Protein AF-A0A940NK63-F1 (afdb_monomer_lite)

InterPro domains:
  IPR035406 Protein of unknown function DUF5412 [PF17428] (5-66)

Foldseek 3Di:
DDDDDDDQPWDWDWDKDADPPVRDIDTAETDTDDDDWDWDDPDDQWIDIPNDIDRNVPHHDHCVPPPPVVPPDD

Sequence (74 aa):
MYNYSGFINYKNVRVEIVNNKTKKSKTIYYNFVEGPLNIEWIDNDTIKIENKILNVEKETYDFRNDKNTLGLII

Structure (mmCIF, N/CA/C/O backbone):
data_AF-A0A940NK63-F1
#
_entry.id   AF-A0A940NK63-F1
#
loop_
_atom_site.group_PDB
_atom_site.id
_atom_site.type_symbol
_atom_site.label_atom_id
_atom_site.label_alt_id
_atom_site.label_comp_id
_atom_site.label_asym_id
_atom_site.label_entity_id
_atom_site.label_seq_id
_atom_site.pdbx_PDB_ins_code
_atom_site.Cartn_x
_atom_site.Cartn_y
_atom_site.Cartn_z
_atom_site.occupancy
_atom_site.B_iso_or_equiv
_atom_site.auth_seq_id
_atom_site.auth_comp_id
_atom_site.auth_asym_id
_atom_site.auth_atom_id
_atom_site.pdbx_PDB_model_num
ATOM 1 N N . MET A 1 1 ? 27.891 -17.653 -23.943 1.00 44.38 1 MET A N 1
ATOM 2 C CA . MET A 1 1 ? 28.235 -16.723 -22.847 1.00 44.38 1 MET A CA 1
ATOM 3 C C . MET A 1 1 ? 27.426 -15.463 -23.098 1.00 44.38 1 MET A C 1
ATOM 5 O O . MET A 1 1 ? 27.622 -14.865 -24.147 1.00 44.38 1 MET A O 1
ATOM 9 N N . TYR A 1 2 ? 26.452 -15.139 -22.250 1.00 52.53 2 TYR A N 1
ATOM 10 C CA . TYR A 1 2 ? 25.644 -13.925 -22.412 1.00 52.53 2 TYR A CA 1
ATOM 11 C C . TYR A 1 2 ? 26.122 -12.897 -21.391 1.00 52.53 2 TYR A C 1
ATOM 13 O O . TYR A 1 2 ? 26.233 -13.223 -20.214 1.00 52.53 2 TYR A O 1
ATOM 21 N N . ASN A 1 3 ? 26.435 -11.689 -21.855 1.00 49.88 3 ASN A N 1
ATOM 22 C CA . ASN A 1 3 ? 26.749 -10.547 -21.005 1.00 49.88 3 ASN A CA 1
ATOM 23 C C . ASN A 1 3 ? 25.582 -9.566 -21.113 1.00 49.88 3 ASN A C 1
ATOM 25 O O . ASN A 1 3 ? 25.263 -9.122 -22.216 1.00 49.88 3 ASN A O 1
ATOM 29 N N . TYR A 1 4 ? 24.954 -9.241 -19.987 1.00 57.28 4 TYR A N 1
ATOM 30 C CA . TYR A 1 4 ? 24.020 -8.127 -19.899 1.00 57.28 4 TYR A CA 1
ATOM 31 C C . TYR A 1 4 ? 24.796 -6.879 -19.470 1.00 57.28 4 TYR A C 1
ATOM 33 O O . TYR A 1 4 ? 25.453 -6.876 -18.431 1.00 57.28 4 TYR A O 1
ATOM 41 N N . SER A 1 5 ? 24.740 -5.820 -20.275 1.00 61.84 5 SER A N 1
ATOM 42 C CA . SER A 1 5 ? 25.184 -4.482 -19.883 1.00 61.84 5 SER A CA 1
ATOM 43 C C . SER A 1 5 ? 24.021 -3.522 -20.101 1.00 61.84 5 SER A C 1
ATOM 45 O O . SER A 1 5 ? 23.791 -3.058 -21.218 1.00 61.84 5 SER A O 1
ATOM 47 N N . GLY A 1 6 ? 23.256 -3.260 -19.047 1.00 55.09 6 GLY A N 1
ATOM 48 C CA . GLY A 1 6 ? 22.139 -2.327 -19.080 1.00 55.09 6 GLY A CA 1
ATOM 49 C C . GLY A 1 6 ? 22.035 -1.554 -17.774 1.00 55.09 6 GLY A C 1
ATOM 50 O O . GLY A 1 6 ? 22.386 -2.053 -16.707 1.00 55.09 6 GLY A O 1
ATOM 51 N N . PHE A 1 7 ? 21.576 -0.311 -17.876 1.00 56.62 7 PHE A N 1
ATOM 52 C CA . PHE A 1 7 ? 21.220 0.520 -16.734 1.00 56.62 7 PHE A CA 1
ATOM 53 C C . PHE A 1 7 ? 19.700 0.447 -16.598 1.00 56.62 7 PHE A C 1
ATOM 55 O O . PHE A 1 7 ? 18.989 1.028 -17.418 1.00 56.62 7 PHE A O 1
ATOM 62 N N . ILE A 1 8 ? 19.191 -0.300 -15.616 1.00 61.25 8 ILE A N 1
ATOM 63 C CA . ILE A 1 8 ? 17.744 -0.409 -15.412 1.00 61.25 8 ILE A CA 1
ATOM 64 C C . ILE A 1 8 ? 17.310 0.650 -14.399 1.00 61.25 8 ILE A C 1
ATOM 66 O O . ILE A 1 8 ? 17.748 0.649 -13.249 1.00 61.25 8 ILE A O 1
ATOM 70 N N . ASN A 1 9 ? 16.480 1.598 -14.836 1.00 66.38 9 ASN A N 1
ATOM 71 C CA . ASN A 1 9 ? 16.011 2.718 -14.019 1.00 66.38 9 ASN A CA 1
ATOM 72 C C . ASN A 1 9 ? 14.726 2.342 -13.265 1.00 66.38 9 ASN A C 1
ATOM 74 O O . ASN A 1 9 ? 13.646 2.859 -13.556 1.00 66.38 9 ASN A O 1
ATOM 78 N N . TYR A 1 10 ? 14.840 1.416 -12.312 1.00 70.56 10 TYR A N 1
ATOM 79 C CA . TYR A 1 10 ? 13.727 1.064 -11.435 1.00 70.56 10 TYR A CA 1
ATOM 80 C C . TYR A 1 10 ? 13.512 2.137 -10.373 1.00 70.56 10 TYR A C 1
ATOM 82 O O . TYR A 1 10 ? 14.444 2.552 -9.680 1.00 70.56 10 TYR A O 1
ATOM 90 N N . LYS A 1 11 ? 12.254 2.538 -10.179 1.00 81.50 11 LYS A N 1
ATOM 91 C CA . LYS A 1 11 ? 11.859 3.365 -9.038 1.00 81.50 11 LYS A CA 1
ATOM 92 C C . LYS A 1 11 ? 11.204 2.493 -7.987 1.00 81.50 11 LYS A C 1
ATOM 94 O O . LYS A 1 11 ? 10.300 1.714 -8.273 1.00 81.50 11 LYS A O 1
ATOM 99 N N . ASN A 1 12 ? 11.665 2.653 -6.757 1.00 86.56 12 ASN A N 1
ATOM 100 C CA . ASN A 1 12 ? 11.007 2.101 -5.590 1.00 86.56 12 ASN A CA 1
ATOM 101 C C . ASN A 1 12 ? 9.749 2.931 -5.300 1.00 86.56 12 ASN A C 1
ATOM 103 O O . ASN A 1 12 ? 9.844 4.150 -5.145 1.00 86.56 12 ASN A O 1
ATOM 107 N N . VAL A 1 13 ? 8.584 2.286 -5.264 1.00 90.50 13 VAL A N 1
ATOM 108 C CA . VAL A 1 13 ? 7.306 2.960 -5.033 1.00 90.50 13 VAL A CA 1
ATOM 109 C C . VAL A 1 13 ? 6.559 2.311 -3.878 1.00 90.50 13 VAL A C 1
ATOM 111 O O . VAL A 1 13 ? 6.390 1.091 -3.819 1.00 90.50 13 VAL A O 1
ATOM 114 N N . ARG A 1 14 ? 6.064 3.170 -2.983 1.00 93.81 14 ARG A N 1
ATOM 115 C CA . ARG A 1 14 ? 5.179 2.833 -1.871 1.00 93.81 14 ARG A CA 1
ATOM 116 C C . ARG A 1 14 ? 3.864 3.593 -2.027 1.00 93.81 14 ARG A C 1
ATOM 118 O O . ARG A 1 14 ? 3.884 4.813 -2.165 1.00 93.81 14 ARG A O 1
ATOM 125 N N . VAL A 1 15 ? 2.739 2.885 -1.939 1.00 93.31 15 VAL A N 1
ATOM 126 C CA . VAL A 1 15 ? 1.397 3.489 -1.891 1.00 93.31 15 VAL A CA 1
ATOM 127 C C . VAL A 1 15 ? 0.815 3.322 -0.495 1.00 93.31 15 VAL A C 1
ATOM 129 O O . VAL A 1 15 ? 0.823 2.230 0.083 1.00 93.31 15 VAL A O 1
ATOM 132 N N . GLU A 1 16 ? 0.305 4.423 0.041 1.00 95.31 16 GLU A N 1
ATOM 133 C CA . GLU A 1 16 ? -0.299 4.505 1.363 1.00 95.31 16 GLU A CA 1
ATOM 134 C C . GLU A 1 16 ? -1.751 4.972 1.254 1.00 95.31 16 GLU A C 1
ATOM 136 O O . GLU A 1 16 ? -2.052 5.954 0.579 1.00 95.31 16 GLU A O 1
ATOM 141 N N . ILE A 1 17 ? -2.648 4.264 1.938 1.00 93.31 17 ILE A N 1
ATOM 142 C CA . ILE A 1 17 ? -4.036 4.685 2.130 1.00 93.31 17 ILE A CA 1
ATOM 143 C C . ILE A 1 17 ? -4.117 5.427 3.458 1.00 93.31 17 ILE A C 1
ATOM 145 O O . ILE A 1 17 ? -3.641 4.931 4.482 1.00 93.31 17 ILE A O 1
ATOM 149 N N . VAL A 1 18 ? -4.758 6.595 3.447 1.00 92.31 18 VAL A N 1
ATOM 150 C CA . VAL A 1 18 ? -5.018 7.409 4.637 1.00 92.31 18 VAL A CA 1
ATOM 151 C C . VAL A 1 18 ? -6.516 7.424 4.914 1.00 92.31 18 VAL A C 1
ATOM 153 O O . VAL A 1 18 ? -7.320 7.817 4.070 1.00 92.31 18 VAL A O 1
ATOM 156 N N . ASN A 1 19 ? -6.911 7.035 6.1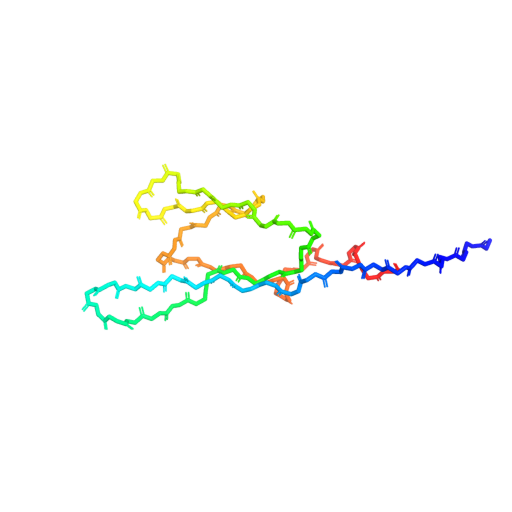24 1.00 87.19 19 ASN A N 1
ATOM 157 C CA . ASN A 1 19 ? -8.286 7.178 6.574 1.00 87.19 19 ASN A CA 1
ATOM 158 C C . ASN A 1 19 ? -8.526 8.625 7.026 1.00 87.19 19 ASN A C 1
ATOM 160 O O . ASN A 1 19 ? -8.021 9.068 8.059 1.00 87.19 19 ASN A O 1
ATOM 164 N N . ASN A 1 20 ? -9.348 9.363 6.280 1.00 87.25 20 ASN A N 1
ATOM 165 C CA . ASN A 1 20 ? -9.584 10.786 6.533 1.00 87.25 20 ASN A CA 1
ATOM 166 C C . ASN A 1 20 ? -10.248 11.095 7.885 1.00 87.25 20 ASN A C 1
ATOM 168 O O . ASN A 1 20 ? -10.059 12.204 8.396 1.00 87.25 20 ASN A O 1
ATOM 172 N N . LYS A 1 21 ? -10.988 10.137 8.466 1.00 90.12 21 LYS A N 1
ATOM 173 C CA . LYS A 1 21 ? -11.671 10.289 9.761 1.00 90.12 21 LYS A CA 1
ATOM 174 C C . LYS A 1 21 ? -10.723 10.035 10.928 1.00 90.12 21 LYS A C 1
ATOM 176 O O . LYS A 1 21 ? -10.669 10.834 11.852 1.00 90.12 21 LYS A O 1
ATOM 181 N N . THR A 1 22 ? -9.971 8.935 10.886 1.00 92.19 22 THR A N 1
ATOM 182 C CA . THR A 1 22 ? -9.098 8.523 12.001 1.00 92.19 22 THR A CA 1
ATOM 183 C C . THR A 1 22 ? -7.675 9.064 11.896 1.00 92.19 22 THR A C 1
ATOM 185 O O . THR A 1 22 ? -6.915 8.934 12.850 1.00 92.19 22 THR A O 1
ATOM 188 N N . LYS A 1 23 ? -7.302 9.630 10.738 1.00 92.50 23 LYS A N 1
ATOM 189 C CA . LYS A 1 23 ? -5.938 10.057 10.371 1.00 92.50 23 LYS A CA 1
ATOM 190 C C . LYS A 1 23 ? -4.895 8.936 10.383 1.00 92.50 23 LYS A C 1
ATOM 192 O O . LYS A 1 23 ? -3.708 9.205 10.240 1.00 92.50 23 LYS A O 1
ATOM 197 N N . LYS A 1 24 ? -5.325 7.680 10.520 1.00 89.62 24 LYS A N 1
ATOM 198 C CA . LYS A 1 24 ? -4.444 6.516 10.427 1.00 89.62 24 LYS A CA 1
ATOM 199 C C . LYS A 1 24 ? -4.114 6.230 8.971 1.00 89.62 24 LYS A C 1
ATOM 201 O O . LYS A 1 24 ? -4.970 6.393 8.099 1.00 89.62 24 LYS A O 1
ATOM 206 N N . SER A 1 25 ? -2.903 5.752 8.738 1.00 92.94 25 SER A N 1
ATOM 207 C CA . SER A 1 25 ? -2.435 5.357 7.422 1.00 92.94 25 SER A CA 1
ATOM 208 C C . SER A 1 25 ? -1.910 3.923 7.421 1.00 92.94 25 SER A C 1
ATOM 210 O O . SER A 1 25 ? -1.554 3.371 8.465 1.00 92.94 25 SER A O 1
ATOM 212 N N . LYS A 1 26 ? -1.923 3.293 6.246 1.00 92.94 26 LYS A N 1
ATOM 213 C CA . LYS A 1 26 ? -1.440 1.926 6.032 1.00 92.94 26 LYS A CA 1
ATOM 214 C C . LYS A 1 26 ? -0.801 1.836 4.653 1.00 92.94 26 LYS A C 1
ATOM 216 O O . LYS A 1 26 ? -1.401 2.238 3.657 1.00 92.94 26 LYS A O 1
ATOM 221 N N . THR A 1 27 ? 0.395 1.260 4.586 1.00 95.31 27 THR A N 1
ATOM 222 C CA . THR A 1 27 ? 0.999 0.860 3.311 1.00 95.31 27 THR A CA 1
ATOM 223 C C . THR A 1 27 ? 0.211 -0.292 2.718 1.00 95.31 27 THR A C 1
ATOM 225 O O . THR A 1 27 ? 0.090 -1.335 3.358 1.00 95.31 27 THR A O 1
ATOM 228 N N . ILE A 1 28 ? -0.283 -0.121 1.498 1.00 95.75 28 ILE A N 1
ATOM 229 C CA . ILE A 1 28 ? -1.026 -1.167 0.787 1.00 95.75 28 ILE A CA 1
ATOM 230 C C . ILE A 1 28 ? -0.230 -1.776 -0.365 1.00 95.75 28 ILE A C 1
ATOM 232 O O . ILE A 1 28 ? -0.516 -2.897 -0.765 1.00 95.75 28 ILE A O 1
ATOM 236 N N . TYR A 1 29 ? 0.788 -1.080 -0.871 1.00 95.94 29 TYR A N 1
ATOM 237 C CA . TYR A 1 29 ? 1.587 -1.544 -2.001 1.00 95.94 29 TYR A CA 1
ATOM 238 C C . TYR A 1 29 ? 3.035 -1.091 -1.869 1.00 95.94 29 TYR A C 1
ATOM 240 O O . TYR A 1 29 ? 3.302 0.075 -1.561 1.00 95.94 29 TYR A O 1
ATOM 248 N N . TYR A 1 30 ? 3.954 -2.010 -2.137 1.00 94.12 30 TYR A N 1
ATOM 249 C CA . TYR A 1 30 ? 5.379 -1.762 -2.234 1.00 94.12 30 TYR A CA 1
ATOM 250 C C . TYR A 1 30 ? 5.955 -2.612 -3.376 1.00 94.12 30 TYR A C 1
ATOM 252 O O . TYR A 1 30 ? 5.934 -3.842 -3.309 1.00 94.12 30 TYR A O 1
ATOM 260 N N . ASN A 1 31 ? 6.456 -1.958 -4.430 1.00 92.19 31 ASN A N 1
ATOM 261 C CA . ASN A 1 31 ? 7.122 -2.616 -5.554 1.00 92.19 31 ASN A CA 1
ATOM 262 C C . ASN A 1 31 ? 8.189 -1.728 -6.219 1.00 92.19 31 ASN A C 1
ATOM 264 O O . ASN A 1 31 ? 8.222 -0.512 -6.011 1.00 92.19 31 ASN A O 1
ATOM 268 N N . PHE A 1 32 ? 9.019 -2.339 -7.064 1.00 88.19 32 PHE A N 1
ATOM 269 C CA . PHE A 1 32 ? 9.762 -1.632 -8.102 1.00 88.19 32 PHE A CA 1
ATOM 270 C C . PHE A 1 32 ? 8.891 -1.489 -9.349 1.00 88.19 32 PHE A C 1
ATOM 272 O O . PHE A 1 32 ? 8.248 -2.449 -9.769 1.00 88.19 32 PHE A O 1
ATOM 279 N N . VAL A 1 33 ? 8.867 -0.295 -9.936 1.00 84.12 33 VAL A N 1
ATOM 280 C CA . VAL A 1 33 ? 8.154 -0.032 -11.193 1.00 84.12 33 VAL A CA 1
ATOM 281 C C . VAL A 1 33 ? 9.048 0.706 -12.179 1.00 84.12 33 VAL A C 1
ATOM 283 O O . VAL A 1 33 ? 9.911 1.503 -11.792 1.00 84.12 33 VAL A O 1
ATOM 286 N N . GLU A 1 34 ? 8.830 0.436 -13.460 1.00 79.88 34 GLU A N 1
ATOM 287 C CA . GLU A 1 34 ? 9.428 1.176 -14.564 1.00 79.88 34 GLU A CA 1
ATOM 288 C C . GLU A 1 34 ? 8.433 2.249 -15.020 1.00 79.88 34 GLU A C 1
ATOM 290 O O . GLU A 1 34 ? 7.391 1.946 -15.592 1.00 79.88 34 GLU A O 1
ATOM 295 N N . GLY A 1 35 ? 8.736 3.522 -14.754 1.00 81.38 35 GLY A N 1
ATOM 296 C CA . GLY A 1 35 ? 7.897 4.637 -15.205 1.00 81.38 35 GLY A CA 1
ATOM 297 C C . GLY A 1 35 ? 6.766 5.036 -14.239 1.00 81.38 35 GLY A C 1
ATOM 298 O O . GLY A 1 35 ? 6.922 4.898 -13.022 1.00 81.38 35 GLY A O 1
ATOM 299 N N . PRO A 1 36 ? 5.692 5.675 -14.746 1.00 85.06 36 PRO A N 1
ATOM 300 C CA . PRO A 1 36 ? 4.571 6.126 -13.926 1.00 85.06 36 PRO A C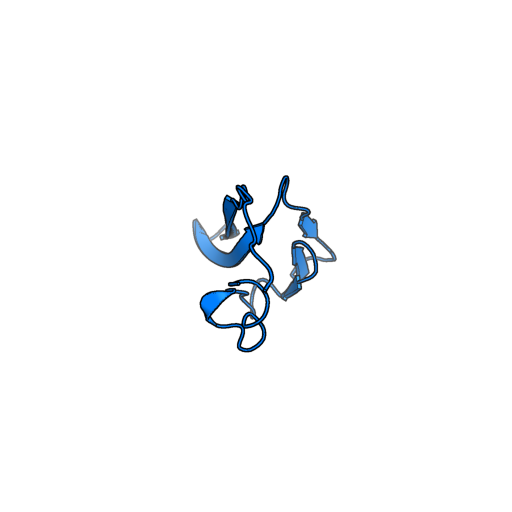A 1
ATOM 301 C C . PRO A 1 36 ? 3.739 4.942 -13.420 1.00 85.06 36 PRO A C 1
ATOM 303 O O . PRO A 1 36 ? 3.552 3.965 -14.134 1.00 85.06 36 PRO A O 1
ATOM 306 N N . LEU A 1 37 ? 3.224 5.062 -12.195 1.00 87.94 37 LEU A N 1
ATOM 307 C CA . LEU A 1 37 ? 2.384 4.043 -11.571 1.00 87.94 37 LEU A CA 1
ATOM 308 C C . LEU A 1 37 ? 0.917 4.223 -11.993 1.00 87.94 37 LEU A C 1
ATOM 310 O O . LEU A 1 37 ? 0.342 5.292 -11.780 1.00 87.94 37 LEU A O 1
ATOM 314 N N . ASN A 1 38 ? 0.305 3.172 -12.525 1.00 92.38 38 ASN A N 1
ATOM 315 C CA . ASN A 1 38 ? -1.115 3.113 -12.849 1.00 92.38 38 ASN A CA 1
ATOM 316 C C . ASN A 1 38 ? -1.918 2.690 -11.616 1.00 92.38 38 ASN A C 1
ATOM 318 O O . ASN A 1 38 ? -1.708 1.606 -11.064 1.00 92.38 38 ASN A O 1
ATOM 322 N N . ILE A 1 39 ? -2.844 3.550 -11.190 1.00 94.94 39 ILE A N 1
ATOM 323 C CA . ILE A 1 39 ? -3.692 3.336 -10.015 1.00 94.94 39 ILE A CA 1
ATOM 324 C C . ILE A 1 39 ? -5.141 3.652 -10.384 1.00 94.94 39 ILE A C 1
ATOM 326 O O . ILE A 1 39 ? -5.430 4.756 -10.844 1.00 94.94 39 ILE A O 1
ATOM 330 N N . GLU A 1 40 ? -6.051 2.715 -10.131 1.00 96.69 40 GLU A N 1
ATOM 331 C CA . GLU A 1 40 ? -7.491 2.902 -10.323 1.00 96.69 40 GLU A CA 1
ATOM 332 C C . GLU A 1 40 ? -8.293 2.313 -9.156 1.00 96.69 40 GLU A C 1
ATOM 334 O O . GLU A 1 40 ? -7.986 1.232 -8.654 1.00 96.69 40 GLU A O 1
ATOM 339 N N . TRP A 1 41 ? -9.331 3.025 -8.711 1.00 96.50 41 TRP A N 1
ATOM 340 C CA . TRP A 1 41 ? -10.325 2.466 -7.794 1.00 96.50 41 TRP A CA 1
ATOM 341 C C . TRP A 1 41 ? -11.342 1.664 -8.598 1.00 96.50 41 TRP A C 1
ATOM 343 O O . TRP A 1 41 ? -11.922 2.189 -9.548 1.00 96.50 41 TRP A O 1
ATOM 353 N N . ILE A 1 42 ? -11.548 0.405 -8.217 1.00 97.69 42 ILE A N 1
ATOM 354 C CA . ILE A 1 42 ? -12.572 -0.459 -8.818 1.00 97.69 42 ILE A CA 1
ATOM 355 C C . ILE A 1 42 ? -13.915 -0.206 -8.126 1.00 97.69 42 ILE A C 1
ATOM 357 O O . ILE A 1 42 ? -14.944 -0.077 -8.786 1.00 97.69 42 ILE A O 1
ATOM 361 N N . ASP A 1 43 ? -13.889 -0.097 -6.799 1.00 97.06 43 ASP A N 1
ATOM 362 C CA . ASP A 1 43 ? -15.039 0.211 -5.953 1.00 97.06 43 ASP A CA 1
ATOM 363 C C . ASP A 1 43 ? -14.580 0.910 -4.653 1.00 97.06 43 ASP A C 1
ATOM 365 O O . ASP A 1 43 ? -13.516 1.528 -4.614 1.00 97.06 43 ASP A O 1
ATOM 369 N N . ASN A 1 44 ? -15.401 0.876 -3.599 1.00 94.50 44 ASN A N 1
ATOM 370 C CA . ASN A 1 44 ? -15.156 1.613 -2.357 1.00 94.50 44 ASN A CA 1
ATOM 371 C C . ASN A 1 44 ? -13.991 1.072 -1.516 1.00 94.50 44 ASN A C 1
ATOM 373 O O . ASN A 1 44 ? -13.428 1.830 -0.724 1.00 94.50 44 ASN A O 1
ATOM 377 N N . ASP A 1 45 ? -13.668 -0.216 -1.623 1.00 95.62 45 ASP A N 1
ATOM 378 C CA . ASP A 1 45 ? -12.632 -0.862 -0.813 1.00 95.62 45 ASP A CA 1
ATOM 379 C C . ASP A 1 45 ? -11.606 -1.633 -1.651 1.00 95.62 45 ASP A C 1
ATOM 381 O O . ASP A 1 45 ? -10.616 -2.123 -1.106 1.00 95.62 45 ASP A O 1
ATOM 385 N N . THR A 1 46 ? -11.777 -1.670 -2.970 1.00 97.25 46 THR A N 1
ATOM 386 C CA . THR A 1 46 ? -10.897 -2.372 -3.897 1.00 97.25 46 THR A CA 1
ATOM 387 C C . THR A 1 46 ? -10.180 -1.397 -4.823 1.00 97.25 46 THR A C 1
ATOM 389 O O . THR A 1 46 ? -10.789 -0.646 -5.591 1.00 97.25 46 THR A O 1
ATOM 392 N N . ILE A 1 47 ? -8.850 -1.447 -4.786 1.00 96.94 47 ILE A N 1
ATOM 393 C CA . ILE A 1 47 ? -7.962 -0.657 -5.636 1.00 96.94 47 ILE A CA 1
ATOM 394 C C . ILE A 1 47 ? -7.136 -1.585 -6.515 1.00 96.94 47 ILE A C 1
ATOM 396 O O . ILE A 1 47 ? -6.709 -2.658 -6.089 1.00 96.94 47 ILE A O 1
ATOM 400 N N . LYS A 1 48 ? -6.865 -1.157 -7.740 1.00 96.69 48 LYS A N 1
ATOM 401 C CA . LYS A 1 48 ? -5.905 -1.808 -8.616 1.00 96.69 48 LYS A CA 1
ATOM 402 C C . LYS A 1 48 ? -4.689 -0.915 -8.794 1.00 96.69 48 LYS A C 1
ATOM 404 O O . LYS A 1 48 ? -4.807 0.251 -9.162 1.00 96.69 48 LYS A O 1
ATOM 409 N N . ILE A 1 49 ? -3.524 -1.485 -8.515 1.00 95.38 49 ILE A N 1
ATOM 410 C CA . ILE A 1 49 ? -2.215 -0.861 -8.688 1.00 95.38 49 ILE A CA 1
ATOM 411 C C . ILE A 1 49 ? -1.422 -1.771 -9.626 1.00 95.38 49 ILE A C 1
ATOM 413 O O . ILE A 1 49 ? -1.095 -2.903 -9.265 1.00 95.38 49 ILE A O 1
ATOM 417 N N . GLU A 1 50 ? -1.154 -1.299 -10.844 1.00 91.50 50 GLU A N 1
ATOM 418 C CA . GLU A 1 50 ? -0.628 -2.113 -11.950 1.00 91.50 50 GLU A CA 1
ATOM 419 C C . GLU A 1 50 ? -1.465 -3.386 -12.197 1.00 91.50 50 GLU A C 1
ATOM 421 O O . GLU A 1 50 ? -2.618 -3.328 -12.629 1.00 91.50 50 GLU A O 1
ATOM 426 N N . ASN A 1 51 ? -0.890 -4.557 -11.915 1.00 91.00 51 ASN A N 1
ATOM 427 C CA . ASN A 1 51 ? -1.518 -5.866 -12.059 1.00 91.00 51 ASN A CA 1
ATOM 428 C C . ASN A 1 51 ? -2.014 -6.45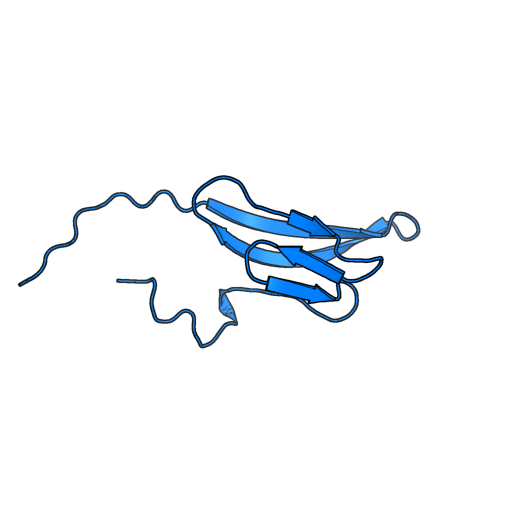0 -10.725 1.00 91.00 51 ASN A C 1
ATOM 430 O O . ASN A 1 51 ? -2.432 -7.607 -10.687 1.00 91.00 51 ASN A O 1
ATOM 434 N N . LYS A 1 52 ? -1.952 -5.686 -9.629 1.00 94.38 52 LYS A N 1
ATOM 435 C CA . LYS A 1 52 ? -2.406 -6.116 -8.304 1.00 94.38 52 LYS A CA 1
ATOM 436 C C . LYS A 1 52 ? -3.756 -5.482 -8.000 1.00 94.38 52 LYS A C 1
ATOM 438 O O . LYS A 1 52 ? -3.857 -4.263 -7.930 1.00 94.38 52 LYS A O 1
ATOM 443 N N . ILE A 1 53 ? -4.773 -6.314 -7.805 1.00 97.06 53 ILE A N 1
ATOM 444 C CA . ILE A 1 53 ? -6.080 -5.916 -7.272 1.00 97.06 53 ILE A CA 1
ATOM 445 C C . ILE A 1 53 ? -6.051 -6.215 -5.775 1.00 97.06 53 ILE A C 1
ATOM 447 O O . ILE A 1 53 ? -5.738 -7.342 -5.399 1.00 97.06 53 ILE A O 1
ATOM 451 N N . LEU A 1 54 ? -6.305 -5.208 -4.943 1.00 96.94 54 LEU A N 1
ATOM 452 C CA . LEU A 1 54 ? -6.149 -5.277 -3.493 1.00 96.94 54 LEU A CA 1
ATOM 453 C C . LEU A 1 54 ? -7.381 -4.708 -2.797 1.00 96.94 54 LEU A C 1
ATOM 455 O O . LEU A 1 54 ? -7.772 -3.568 -3.055 1.00 96.94 54 LEU A O 1
ATOM 459 N N . ASN A 1 55 ? -7.927 -5.459 -1.845 1.00 96.75 55 ASN A N 1
ATOM 460 C CA . ASN A 1 55 ? -8.858 -4.919 -0.866 1.00 96.75 55 ASN A CA 1
ATOM 461 C C . ASN A 1 55 ? -8.079 -4.117 0.195 1.00 96.75 55 ASN A C 1
ATOM 463 O O . ASN A 1 55 ? -7.305 -4.680 0.971 1.00 96.75 55 ASN A O 1
ATOM 467 N N . VAL A 1 56 ? -8.268 -2.797 0.252 1.00 93.88 56 VAL A N 1
ATOM 468 C CA . VAL A 1 56 ? -7.426 -1.880 1.048 1.00 93.88 56 VAL A CA 1
ATOM 469 C C . VAL A 1 56 ? -7.540 -2.100 2.558 1.00 93.88 56 VAL A C 1
ATOM 471 O O . VAL A 1 56 ? -6.608 -1.789 3.312 1.00 93.88 56 VAL A O 1
ATOM 474 N N . GLU A 1 57 ? -8.652 -2.675 3.018 1.00 91.94 57 GLU A N 1
ATOM 475 C CA . GLU A 1 57 ? -8.856 -3.000 4.427 1.00 91.94 57 GLU A CA 1
ATOM 476 C C . GLU A 1 57 ? -8.045 -4.238 4.828 1.00 91.94 57 GLU A C 1
ATOM 478 O O . GLU A 1 57 ? -7.356 -4.237 5.855 1.00 91.94 57 GLU A O 1
ATOM 483 N N . LYS A 1 58 ? -8.063 -5.276 3.986 1.00 94.75 58 LYS A N 1
ATOM 484 C CA . LYS A 1 58 ? -7.595 -6.625 4.340 1.00 94.75 58 LYS A CA 1
ATOM 485 C C . LYS A 1 58 ? -6.203 -6.950 3.819 1.00 94.75 58 LYS A C 1
ATOM 487 O O . LYS A 1 58 ? -5.459 -7.667 4.480 1.00 94.75 58 LYS A O 1
ATOM 492 N N . GLU A 1 59 ? -5.828 -6.399 2.675 1.00 96.06 59 GLU A N 1
ATOM 493 C CA . GLU A 1 59 ? -4.680 -6.869 1.906 1.00 96.06 59 GLU A CA 1
ATOM 494 C C . GLU A 1 59 ? -3.567 -5.824 1.839 1.00 96.06 59 GLU A C 1
ATOM 496 O O . GLU A 1 59 ? -3.770 -4.625 2.061 1.00 96.06 59 GLU A O 1
ATOM 501 N N . THR A 1 60 ? -2.357 -6.312 1.582 1.00 95.69 60 THR A N 1
ATOM 502 C CA . THR A 1 60 ? -1.188 -5.519 1.213 1.00 95.69 60 THR A CA 1
ATOM 503 C C . THR A 1 60 ? -0.359 -6.315 0.217 1.00 95.69 60 THR A C 1
ATOM 505 O O . THR A 1 60 ? -0.301 -7.543 0.277 1.00 95.69 60 THR A O 1
ATOM 508 N N . TYR A 1 61 ? 0.315 -5.615 -0.685 1.00 95.00 61 TYR A N 1
ATOM 509 C CA . TYR A 1 61 ? 1.319 -6.204 -1.553 1.00 95.00 61 TYR A CA 1
ATOM 510 C C . TYR A 1 61 ? 2.695 -5.640 -1.220 1.00 95.00 61 TYR A C 1
ATOM 512 O O . TYR A 1 61 ? 2.889 -4.427 -1.173 1.00 95.00 61 TYR A O 1
ATOM 520 N N . ASP A 1 62 ? 3.658 -6.530 -1.012 1.00 94.12 62 ASP A N 1
ATOM 521 C CA . ASP A 1 62 ? 5.063 -6.191 -0.842 1.00 94.12 62 ASP A CA 1
ATOM 522 C C . ASP A 1 62 ? 5.879 -7.198 -1.641 1.00 94.12 62 ASP A C 1
ATOM 524 O O . ASP A 1 62 ? 5.871 -8.391 -1.326 1.00 94.12 62 ASP A O 1
ATOM 528 N N . PHE A 1 63 ? 6.560 -6.724 -2.684 1.00 89.06 63 PHE A N 1
ATOM 529 C CA . PHE A 1 63 ? 7.317 -7.583 -3.596 1.00 89.06 63 PHE A CA 1
ATOM 530 C C . PHE A 1 63 ? 8.353 -8.454 -2.866 1.00 89.06 63 PHE A C 1
ATOM 532 O O . PHE A 1 63 ? 8.647 -9.556 -3.314 1.00 89.06 63 PHE A O 1
ATOM 539 N N . ARG A 1 64 ? 8.857 -8.012 -1.703 1.00 87.00 64 ARG A N 1
ATOM 540 C CA . ARG A 1 64 ? 9.833 -8.758 -0.889 1.00 87.00 64 ARG A CA 1
ATOM 541 C C . ARG A 1 64 ? 9.249 -10.033 -0.281 1.00 87.00 64 ARG A C 1
ATOM 543 O O . ARG A 1 64 ? 9.996 -10.942 0.064 1.00 87.00 64 ARG A O 1
ATOM 550 N N . ASN A 1 65 ? 7.925 -10.087 -0.139 1.00 89.00 65 ASN A N 1
ATOM 551 C CA . ASN A 1 65 ? 7.193 -11.238 0.385 1.00 89.00 65 ASN A CA 1
ATOM 552 C C . ASN A 1 65 ? 6.601 -12.111 -0.734 1.00 89.00 65 ASN A C 1
ATOM 554 O O . ASN A 1 65 ? 6.104 -13.206 -0.458 1.00 89.00 65 ASN A O 1
ATOM 558 N N . ASP A 1 66 ? 6.634 -11.644 -1.985 1.00 82.31 66 ASP A N 1
ATOM 559 C CA . ASP A 1 66 ? 6.138 -12.397 -3.130 1.00 82.31 66 ASP A CA 1
ATOM 560 C C . ASP A 1 66 ? 7.176 -13.454 -3.531 1.00 82.31 66 ASP A C 1
ATOM 562 O O . ASP A 1 66 ? 8.201 -13.154 -4.144 1.00 82.31 66 ASP A O 1
ATOM 566 N N . LYS A 1 67 ? 6.900 -14.718 -3.183 1.00 70.62 67 LYS A N 1
ATOM 567 C CA . LYS A 1 67 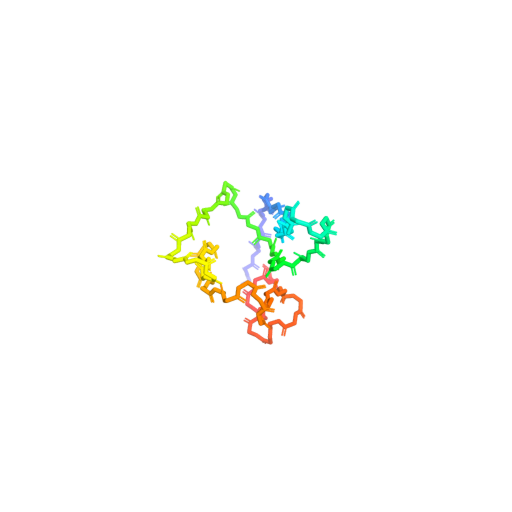? 7.780 -15.868 -3.458 1.00 70.62 67 LYS A CA 1
ATOM 568 C C . LYS A 1 67 ? 8.026 -16.106 -4.956 1.00 70.62 67 LYS A C 1
ATOM 570 O O . LYS A 1 67 ? 8.931 -16.863 -5.293 1.00 70.62 67 LYS A O 1
ATOM 575 N N . ASN A 1 68 ? 7.264 -15.456 -5.840 1.00 64.69 68 ASN A N 1
ATOM 576 C CA . ASN A 1 68 ? 7.415 -15.551 -7.290 1.00 64.69 68 ASN A CA 1
ATOM 577 C C . ASN A 1 68 ? 8.270 -14.421 -7.902 1.00 64.69 68 ASN A C 1
ATOM 579 O O . ASN A 1 68 ? 8.455 -14.401 -9.116 1.00 64.69 68 ASN A O 1
ATOM 583 N N . THR A 1 69 ? 8.844 -13.505 -7.108 1.00 56.03 69 THR A N 1
ATOM 584 C CA . THR A 1 69 ? 9.731 -12.429 -7.619 1.00 56.03 69 THR A CA 1
ATOM 585 C C . THR A 1 69 ? 11.146 -12.886 -8.006 1.00 56.03 69 THR A C 1
ATOM 587 O O . THR A 1 69 ? 11.959 -12.075 -8.446 1.00 56.03 69 THR A O 1
ATOM 590 N N . LEU A 1 70 ? 11.432 -14.193 -7.949 1.00 48.16 70 LEU A N 1
ATOM 591 C CA . LEU A 1 70 ? 12.724 -14.814 -8.293 1.00 48.16 70 LEU A CA 1
ATOM 592 C C . LEU A 1 70 ? 13.173 -14.657 -9.767 1.00 48.16 70 LEU A C 1
ATOM 594 O O . LEU A 1 70 ? 14.225 -15.171 -10.128 1.00 48.16 70 LEU A O 1
ATOM 598 N N . GLY A 1 71 ? 12.413 -13.971 -10.625 1.00 46.75 71 GLY A N 1
ATOM 599 C CA . GLY A 1 71 ? 12.703 -13.856 -12.062 1.00 46.75 71 GLY A CA 1
ATOM 600 C C . GLY A 1 71 ? 13.301 -12.531 -12.548 1.00 46.75 71 GLY A C 1
ATOM 601 O O . GLY A 1 71 ? 13.610 -12.437 -13.730 1.00 46.75 71 GLY A O 1
ATOM 602 N N . LEU A 1 72 ? 13.439 -11.506 -11.698 1.00 45.59 72 LEU A N 1
ATOM 603 C CA . LEU A 1 72 ? 13.836 -10.148 -12.131 1.00 45.59 72 LEU A CA 1
ATOM 604 C C . LEU A 1 72 ? 15.138 -9.628 -11.506 1.00 45.59 72 LEU A C 1
ATOM 606 O O . LEU A 1 72 ? 15.469 -8.454 -11.649 1.00 45.59 72 LEU A O 1
ATOM 610 N N . ILE A 1 73 ? 15.900 -10.505 -10.852 1.00 46.19 73 ILE A N 1
ATOM 611 C CA . ILE A 1 73 ? 17.277 -10.222 -10.437 1.00 46.19 73 ILE A CA 1
ATOM 612 C C . ILE A 1 73 ? 18.195 -11.194 -11.186 1.00 46.19 73 ILE A C 1
ATOM 614 O O . ILE A 1 73 ? 18.581 -12.231 -10.652 1.00 46.19 73 ILE A O 1
ATOM 618 N N . ILE A 1 74 ? 18.492 -10.869 -12.444 1.00 39.31 74 ILE A N 1
ATOM 619 C CA . ILE A 1 74 ? 19.634 -11.381 -13.217 1.00 39.31 74 ILE A CA 1
ATOM 620 C C . ILE A 1 74 ? 20.139 -10.277 -14.135 1.00 39.31 74 ILE A C 1
ATOM 622 O O . ILE A 1 74 ? 19.286 -9.601 -14.749 1.00 39.31 74 ILE A O 1
#

Secondary structure (DSSP, 8-state):
---------PEEEEEEEE-TTT--EEEEEEEEESSSPPEEE-SSSEEEETTEEEETTT--EEGGG-TT-TTS--

Radius of gyration: 15.26 Å; chains: 1; bounding box: 43×28×35 Å

pLDDT: mean 83.14, std 16.94, range [39.31, 97.69]

Organism: NCBI:txid2820819

=== Feature glossary ===
Reading guide. The protein is described through the following features:

Foldseek 3Di. A 3Di character summarizes, for each residue, the relative orientation of the Cα frame of its nearest spatial neighbor. Because it encodes fold topology rather than chemistry, 3Di alignments detect remote structural similarity that sequence alignment misses.

Contact-map, Ramachandran, and PAE plots. Plot images: a contact map (which residues are close in 3D, as an N×N binary image), a Ramachandran scatter (backbone torsion angles, revealing secondary-structure composition at a glance), and — for AlphaFold structures — a PAE heatmap (pairwise prediction confidence).

Radius of gyration, Cα contacts, bounding box. Radius of gyration (Rg) is the root-mean-square distance of Cα atoms from their centroid — a single number for overall size and compactness. A globular domain of N residues has Rg ≈ 2.2·N^0.38 Å; an extended or disordered chain has a much larger Rg. The Cα contact count is the number of residue pairs whose Cα atoms are within 8 Å and are more than four positions apart in sequence — a standard proxy for tertiary packing density. The bounding box is the smallest axis-aligned box enclosing all Cα atoms.

Secondary structure (8-state, DSSP). Eight-state secondary structure (DSSP): H is the canonical α-helix, G the tighter 3₁₀-helix, I the wider π-helix; E/B are β-structure, T and S are turns and bends, and '-' is everything else. DSSP deriv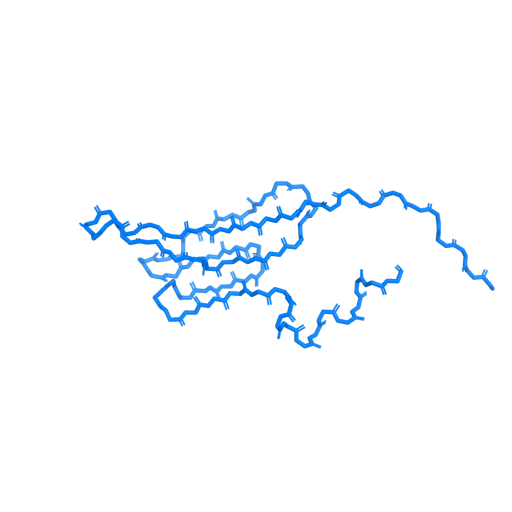es these from the pattern of main-chain N–H···O=C hydrogen bonds, not from the sequence.

B-factor. B-factor (Debye–Waller factor) reflects atomic displacement in the crystal lattice. It is an experimental observable (units Å²), not a prediction; low values mean the atom is pinned down, high values mean it moves or is heterogeneous across the crystal.

pLDDT. pLDDT is the predicted lDDT-Cα score: AlphaFold's confidence that the local environment of each residue (all inter-atomic 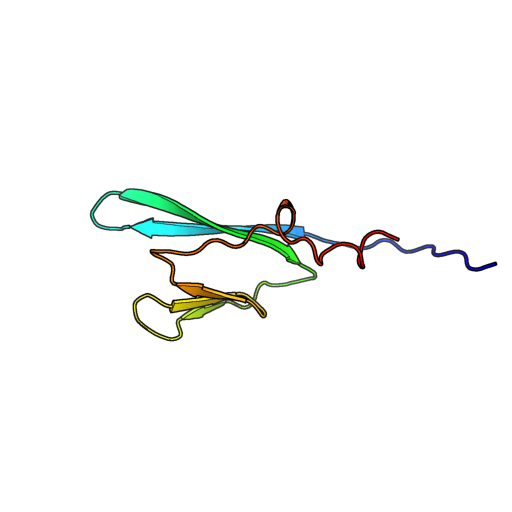distances within 15 Å) is correctly placed. It is a per-residue number between 0 and 100, with higher meaning more reliable.

Nearest PDB structures. Nearest PDB neighbors are the top structural matches found by Foldseek when searching this structure against the entire Protein Data Bank. Each hit reports a TM-score (0 to 1; >0.5 almost always implies the same fold) and an E-value. These are *structural* homologs — they may share no detectable sequence similarity.

Solvent-accessible surface area. Accessible surface area quantifies burial. A residue with SASA near zero is packed into the hydrophobic core; one with SASA >100 Å² sits on the surface. Computed here via the Shrake–Rupley numerical algorithm with a 1.4 Å probe.

Rendered structure images. Structure images are PyMOL renders from six orthogonal camera directions. Cartoon representation draws helices as coils and strands as arrows; sticks shows the backbone as bonds; surface shows the solvent-excluded envelope. Rainbow coloring maps sequence position to hue (blue→red, N→C); chain coloring assigns a distinct color per polypeptide.

Backbone torsions (φ/ψ). φ (phi) and ψ (psi) are the two rotatable backbone dihedrals per residue: φ is the C(i-1)–N–Cα–C torsion, ψ is the N–Cα–C–N(i+1) torsion, both in degrees on (−180°, 180°]. α-helical residues cluster near (−60°, −45°); β-strand residues near (−120°, +130°). A Ramachandran plot is simply a scatter of (φ, ψ) for every residue.

Predicted aligned error. Predicted Aligned Error (PAE) is an AlphaFold confidence matrix: entry (i, j) is the expected error in the position of residue j, in ångströms, when the prediction is superimposed on the true structure at residue i. Low PAE within a block of residues means that block is internally rigid and well-predicted; high PAE between two blocks means their relative placement is uncertain even if each block individually is confident.

mmCIF coordinates. Structure coordinates are given as an mmCIF _atom_site loop: one row per atom with element, residue name, chain id, sequence number, and x/y/z position in Å. Only the four main-chain atoms per residue are included here; side chains are omitted to keep the record compact.

InterPro / GO / CATH / organism. Database cross-references. InterPro integrates a dozen domain/family signature databases into unified entries with residue-range hits. GO terms attach function/process/location labels with evidence codes. CATH codes position the fold in a four-level structural taxonomy. Organism is the NCBI-taxonomy species name.

Secondary structure (3-state, P-SEA). SS3 is a coarse helix/strand/coil call (letters a/b/c) made by the P-SEA algorithm from inter-Cα distances and dihedrals. It is less detailed than DSSP but needs only Cα positions.

Sequence. Sequence gives the chain of amino acids in standard one-letter code (A=alanine, C=cysteine, …, Y=tyrosine), read N→C. It is the only feature that is directly encoded by the gene; all structural features are derived from the folded form of this sequence.